Protein AF-A0A6P0IZU7-F1 (afdb_monomer)

pLDDT: mean 91.47, std 4.47, range [72.62, 96.5]

Foldseek 3Di:
DCVVVVCVVVDPDDDPDDDDPQDAPLCVVVVHNDFHEALDPDPPGDYDPPAHSDPDPRSSQVRVVVVVDDDDPDPDDDPPDDDDDD

Structure (mmCIF, N/CA/C/O backbone):
data_AF-A0A6P0IZU7-F1
#
_entry.id   AF-A0A6P0IZU7-F1
#
loop_
_atom_site.group_PDB
_atom_site.id
_atom_site.type_symbol
_atom_site.label_atom_id
_atom_site.label_alt_id
_atom_site.label_comp_id
_atom_site.label_asym_id
_atom_site.label_entity_id
_atom_site.label_seq_id
_atom_site.pdbx_PDB_ins_code
_atom_site.Cartn_x
_atom_site.Cartn_y
_atom_site.Cartn_z
_atom_site.occupancy
_atom_site.B_iso_or_equiv
_atom_site.auth_seq_id
_atom_site.auth_comp_id
_atom_site.auth_asym_id
_atom_site.auth_atom_id
_atom_site.pdbx_PDB_model_num
ATOM 1 N N . LEU A 1 1 ? 13.628 13.500 -11.577 1.00 82.00 1 LEU A N 1
ATOM 2 C CA . LEU A 1 1 ? 13.697 12.353 -10.640 1.00 82.00 1 LEU A CA 1
ATOM 3 C C . LEU A 1 1 ? 15.091 12.237 -10.039 1.00 82.00 1 LEU A C 1
ATOM 5 O O . LEU A 1 1 ? 15.215 12.339 -8.828 1.00 82.00 1 LEU A O 1
ATOM 9 N N . GLU A 1 2 ? 16.127 12.157 -10.869 1.00 91.00 2 GLU A N 1
ATOM 10 C CA . GLU A 1 2 ? 17.532 12.029 -10.444 1.00 91.00 2 GLU A CA 1
ATOM 11 C C . GLU A 1 2 ? 18.037 13.155 -9.530 1.00 91.00 2 GLU A C 1
ATOM 13 O O . GLU A 1 2 ? 18.801 12.887 -8.617 1.00 91.00 2 GLU A O 1
ATOM 18 N N . LEU A 1 3 ? 17.538 14.391 -9.661 1.00 91.19 3 LEU A N 1
ATOM 19 C CA . LEU A 1 3 ? 17.865 15.463 -8.704 1.00 91.19 3 LEU A CA 1
ATOM 20 C C . LEU A 1 3 ? 17.427 15.150 -7.259 1.00 91.19 3 LEU A C 1
ATOM 22 O O . LEU A 1 3 ? 18.081 15.579 -6.317 1.00 91.19 3 LEU A O 1
ATOM 26 N N . ARG A 1 4 ? 16.317 14.418 -7.077 1.00 89.19 4 ARG A N 1
ATOM 27 C CA . ARG A 1 4 ? 15.800 14.012 -5.754 1.00 89.19 4 ARG A CA 1
ATOM 28 C C . ARG A 1 4 ? 16.330 12.650 -5.312 1.00 89.19 4 ARG A C 1
ATOM 30 O O . ARG A 1 4 ? 16.401 12.391 -4.118 1.00 89.19 4 ARG A O 1
ATOM 37 N N . PHE A 1 5 ? 16.702 11.799 -6.266 1.00 90.00 5 PHE A N 1
ATOM 38 C CA . PHE A 1 5 ? 17.232 10.458 -6.031 1.00 90.00 5 PHE A CA 1
ATOM 39 C C . PHE A 1 5 ? 18.487 10.249 -6.895 1.00 90.00 5 PHE A C 1
ATOM 41 O O . PHE A 1 5 ? 18.407 9.599 -7.940 1.00 90.00 5 PHE A O 1
ATOM 48 N N . PRO A 1 6 ? 19.650 10.796 -6.491 1.00 92.50 6 PRO A N 1
ATOM 49 C CA . PRO A 1 6 ? 20.849 10.853 -7.340 1.00 92.50 6 PRO A CA 1
ATOM 50 C C . PRO A 1 6 ? 21.352 9.490 -7.817 1.00 92.50 6 PRO A C 1
ATOM 52 O O . PRO A 1 6 ? 21.883 9.363 -8.917 1.00 92.50 6 PRO A O 1
ATOM 55 N N . ASN A 1 7 ? 21.128 8.443 -7.021 1.00 93.50 7 ASN A N 1
ATOM 56 C CA . ASN A 1 7 ? 21.532 7.087 -7.375 1.00 93.50 7 ASN A CA 1
ATOM 57 C C . ASN A 1 7 ? 20.693 6.470 -8.507 1.00 93.50 7 ASN A C 1
ATOM 59 O O . ASN A 1 7 ? 21.149 5.493 -9.095 1.00 93.50 7 ASN A O 1
ATOM 63 N N . LEU A 1 8 ? 19.529 7.036 -8.867 1.00 91.31 8 LEU A N 1
ATOM 64 C CA . LEU A 1 8 ? 18.743 6.564 -10.018 1.00 91.31 8 LEU A CA 1
ATOM 65 C C . LEU A 1 8 ? 19.513 6.690 -11.333 1.00 91.31 8 LEU A C 1
ATOM 67 O O . LEU A 1 8 ? 19.409 5.806 -12.172 1.00 91.31 8 LEU A O 1
ATOM 71 N N . ALA A 1 9 ? 20.351 7.720 -11.490 1.00 91.00 9 ALA A N 1
ATOM 72 C CA . ALA A 1 9 ? 21.161 7.901 -12.698 1.00 91.00 9 ALA A CA 1
ATOM 73 C C . ALA A 1 9 ? 22.167 6.753 -12.927 1.00 91.00 9 ALA A C 1
ATOM 75 O O . ALA A 1 9 ? 22.733 6.618 -14.008 1.00 91.00 9 ALA A O 1
ATOM 76 N N . ARG A 1 10 ? 22.419 5.932 -11.898 1.00 94.88 10 ARG A N 1
ATOM 77 C CA . ARG A 1 10 ? 23.328 4.778 -11.946 1.00 94.88 10 ARG A CA 1
ATOM 78 C C . ARG A 1 10 ? 22.603 3.459 -12.222 1.00 94.88 10 ARG A C 1
ATOM 80 O O . ARG A 1 10 ? 23.255 2.418 -12.257 1.00 94.88 10 ARG A O 1
ATOM 87 N N . THR A 1 11 ? 21.280 3.477 -12.363 1.00 92.31 11 THR A N 1
ATOM 88 C CA . THR A 1 11 ? 20.463 2.290 -12.634 1.00 92.31 11 THR A CA 1
ATOM 89 C C . THR A 1 11 ? 19.900 2.340 -14.056 1.00 92.31 11 THR A C 1
ATOM 91 O O . THR A 1 11 ? 20.018 3.345 -14.750 1.00 92.31 11 THR A O 1
ATOM 94 N N . GLN A 1 12 ? 19.280 1.247 -14.508 1.00 92.12 12 GLN A N 1
ATOM 95 C CA . GLN A 1 12 ? 18.575 1.179 -15.797 1.00 92.12 12 GLN A CA 1
ATOM 96 C C . GLN A 1 12 ? 17.068 1.433 -15.624 1.00 92.12 12 GLN A C 1
ATOM 98 O O . GLN A 1 12 ? 16.238 0.747 -16.220 1.00 92.12 12 GLN A O 1
ATOM 103 N N . TYR A 1 13 ? 16.690 2.365 -14.742 1.00 91.50 13 TYR A N 1
ATOM 104 C CA . TYR A 1 13 ? 15.276 2.643 -14.510 1.00 91.50 13 TYR A CA 1
ATOM 105 C C . TYR A 1 13 ? 14.613 3.206 -15.772 1.00 91.50 13 TYR A C 1
ATOM 107 O O . TYR A 1 13 ? 15.227 3.913 -16.568 1.00 91.50 13 TYR A O 1
ATOM 115 N N . THR A 1 14 ? 13.331 2.900 -15.942 1.00 92.75 14 THR A N 1
ATOM 116 C CA . THR A 1 14 ? 12.503 3.458 -17.012 1.00 92.75 14 THR A CA 1
ATOM 117 C C . THR A 1 14 ? 11.225 3.998 -16.396 1.00 92.75 14 THR A C 1
ATOM 119 O O . THR A 1 14 ? 10.630 3.366 -15.524 1.00 92.75 14 THR A O 1
ATOM 122 N N . VAL A 1 15 ? 10.801 5.181 -16.836 1.00 90.44 15 VAL A N 1
ATOM 123 C CA . VAL A 1 15 ? 9.507 5.744 -16.445 1.00 90.44 15 VAL A CA 1
ATOM 124 C C . VAL A 1 15 ? 8.417 5.004 -17.215 1.00 90.44 15 VAL A C 1
ATOM 126 O O . VAL A 1 15 ? 8.353 5.097 -18.437 1.00 90.44 15 VAL A O 1
ATOM 129 N N . THR A 1 16 ? 7.568 4.265 -16.507 1.00 90.31 16 THR A N 1
ATOM 130 C CA . THR A 1 16 ? 6.484 3.469 -17.106 1.00 90.31 16 THR A CA 1
ATOM 131 C C . THR A 1 16 ? 5.163 4.227 -17.210 1.00 90.31 16 THR A C 1
ATOM 133 O O . THR A 1 16 ? 4.291 3.832 -17.979 1.00 90.31 16 THR A O 1
ATOM 136 N N . SER A 1 17 ? 5.007 5.329 -16.473 1.00 86.69 17 SER A N 1
ATOM 137 C CA . SER A 1 17 ? 3.810 6.168 -16.502 1.00 86.69 17 SER A CA 1
ATOM 138 C C . SER A 1 17 ? 4.136 7.630 -16.174 1.00 86.69 17 SER A C 1
ATOM 140 O O . SER A 1 17 ? 5.088 7.907 -15.436 1.00 86.69 17 SER A O 1
ATOM 142 N N . PRO A 1 18 ? 3.350 8.596 -16.680 1.00 87.12 18 PRO A N 1
ATOM 143 C CA . PRO A 1 18 ? 3.464 9.984 -16.252 1.00 87.12 18 PRO A CA 1
ATOM 144 C C . PRO A 1 18 ? 3.099 10.137 -14.767 1.00 87.12 18 PRO A C 1
ATOM 146 O O . PRO A 1 18 ? 2.347 9.344 -14.200 1.00 87.12 18 PRO A O 1
ATOM 149 N N . LYS A 1 19 ? 3.612 11.197 -14.134 1.00 83.81 19 LYS A N 1
ATOM 150 C CA . LYS A 1 19 ? 3.185 11.600 -12.788 1.00 83.81 19 LYS A CA 1
ATOM 151 C C . LYS A 1 19 ? 1.713 12.024 -12.839 1.00 83.81 19 LYS A C 1
ATOM 153 O O . LYS A 1 19 ? 1.379 12.922 -13.605 1.00 83.81 19 LYS A O 1
ATOM 158 N N . SER A 1 20 ? 0.878 11.444 -11.979 1.00 85.81 20 SER A N 1
ATOM 159 C CA . SER A 1 20 ? -0.527 11.833 -11.801 1.00 85.81 20 SER A CA 1
ATOM 160 C C . SER A 1 20 ? -0.795 12.269 -10.358 1.00 85.81 20 SER A C 1
ATOM 162 O O . SER A 1 20 ? -0.112 11.815 -9.441 1.00 85.81 20 SER A O 1
ATOM 164 N N . GLN A 1 21 ? -1.771 13.162 -10.170 1.00 84.31 21 GLN A N 1
ATOM 165 C CA . GLN A 1 21 ? -2.339 13.484 -8.853 1.00 84.31 21 GLN A CA 1
ATOM 166 C C . GLN A 1 21 ? -3.442 12.502 -8.438 1.00 84.31 21 GLN A C 1
ATOM 168 O O . G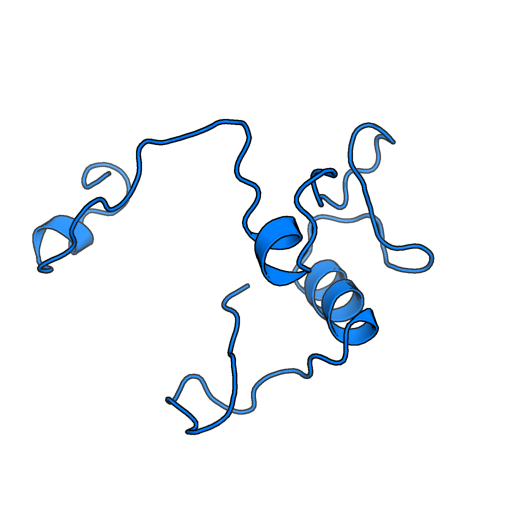LN A 1 21 ? -3.884 12.544 -7.302 1.00 84.31 21 GLN A O 1
ATOM 173 N N . GLU A 1 22 ? -3.867 11.618 -9.339 1.00 83.94 22 GLU A N 1
ATOM 174 C CA . GLU A 1 22 ? -4.914 10.617 -9.097 1.00 83.94 22 GLU A CA 1
ATOM 175 C C . GLU A 1 22 ? -4.332 9.295 -8.568 1.00 83.94 22 GLU A C 1
ATOM 177 O O . GLU A 1 22 ? -5.064 8.416 -8.128 1.00 83.94 22 GLU A O 1
ATOM 182 N N . TYR A 1 23 ? -3.004 9.135 -8.605 1.00 87.00 23 TYR A N 1
ATOM 183 C CA . TYR A 1 23 ? -2.334 7.915 -8.164 1.00 87.00 23 TYR A CA 1
ATOM 184 C C . TYR A 1 23 ? -1.950 7.986 -6.682 1.00 87.00 23 TYR A C 1
ATOM 186 O O . TYR A 1 23 ? -1.058 8.746 -6.297 1.00 87.00 23 TYR A O 1
ATOM 194 N N . ASN A 1 24 ? -2.567 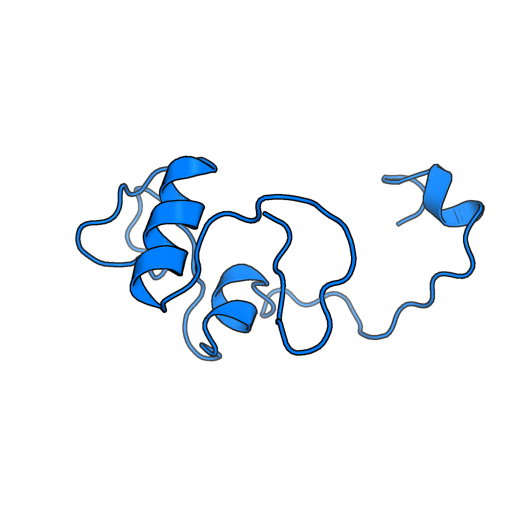7.121 -5.879 1.00 91.38 24 ASN A N 1
ATOM 195 C CA . ASN A 1 24 ? -2.202 6.850 -4.493 1.00 91.38 24 ASN A CA 1
ATOM 196 C C . ASN A 1 24 ? -1.726 5.395 -4.389 1.00 91.38 24 ASN A C 1
ATOM 198 O O . ASN A 1 24 ? -2.509 4.465 -4.581 1.00 91.38 24 ASN A O 1
ATOM 202 N N . CYS A 1 25 ? -0.436 5.189 -4.106 1.00 89.50 25 CYS A N 1
ATOM 203 C CA . CYS A 1 25 ? 0.134 3.842 -4.008 1.00 89.50 25 CYS A CA 1
ATOM 204 C C . CYS A 1 25 ? -0.535 3.010 -2.910 1.00 89.50 25 CYS A C 1
ATOM 206 O O . CYS A 1 25 ? -0.656 1.796 -3.067 1.00 89.50 25 CYS A O 1
ATOM 208 N N . PHE A 1 26 ? -1.008 3.654 -1.838 1.00 93.38 26 PHE A N 1
ATOM 209 C CA . PHE A 1 26 ? -1.620 2.935 -0.735 1.00 93.38 26 PHE A CA 1
ATOM 210 C C . PHE A 1 26 ? -2.982 2.330 -1.112 1.00 93.38 26 PHE A C 1
ATOM 212 O O . PHE A 1 26 ? -3.212 1.135 -0.910 1.00 93.38 26 PHE A O 1
ATOM 219 N N . ALA A 1 27 ? -3.833 3.131 -1.753 1.00 94.31 27 ALA A N 1
ATOM 220 C CA . ALA A 1 27 ? -5.115 2.730 -2.320 1.00 94.31 27 ALA A CA 1
ATOM 221 C C . ALA A 1 27 ? -4.931 1.674 -3.413 1.00 94.31 27 ALA A C 1
ATOM 223 O O . ALA A 1 27 ? -5.636 0.669 -3.429 1.00 94.31 27 ALA A O 1
ATOM 224 N N . TRP A 1 28 ? -3.920 1.847 -4.272 1.00 91.75 28 TRP A N 1
ATOM 225 C CA . TRP A 1 28 ? -3.625 0.894 -5.340 1.00 91.75 28 TRP A CA 1
ATOM 226 C C . TRP A 1 28 ? -3.350 -0.515 -4.806 1.00 91.75 28 TRP A C 1
ATOM 228 O O . TRP A 1 28 ? -3.935 -1.481 -5.292 1.00 91.75 28 TRP A O 1
ATOM 238 N N . VAL A 1 29 ? -2.505 -0.637 -3.777 1.00 92.25 29 VAL A N 1
ATOM 239 C CA . VAL A 1 29 ? -2.223 -1.919 -3.107 1.00 92.25 29 VAL A CA 1
ATOM 240 C C . VAL A 1 29 ? -3.472 -2.489 -2.432 1.00 92.25 29 VAL A C 1
ATOM 242 O O . VAL A 1 29 ? -3.667 -3.703 -2.419 1.00 92.25 29 VAL A O 1
ATOM 245 N N . ALA A 1 30 ? -4.338 -1.623 -1.903 1.00 92.94 30 ALA A N 1
ATOM 246 C CA . ALA A 1 30 ? -5.621 -2.022 -1.337 1.00 92.94 30 ALA A CA 1
ATOM 247 C C . ALA A 1 30 ? -6.668 -2.431 -2.394 1.00 92.94 30 ALA A C 1
ATOM 249 O O . ALA A 1 30 ? -7.774 -2.834 -2.037 1.00 92.94 30 ALA A O 1
ATOM 250 N N . GLY A 1 31 ? -6.343 -2.330 -3.688 1.00 92.88 31 GLY A N 1
ATOM 251 C CA . GLY A 1 31 ? -7.280 -2.584 -4.782 1.00 92.88 31 GLY A CA 1
ATOM 252 C C . GLY A 1 31 ? -8.357 -1.506 -4.929 1.00 92.88 31 GLY A C 1
ATOM 253 O O . GLY A 1 31 ? -9.337 -1.714 -5.644 1.00 92.88 31 GLY A O 1
ATOM 254 N N . ASP A 1 32 ? -8.183 -0.359 -4.277 1.00 93.94 32 ASP A N 1
ATOM 255 C CA . ASP A 1 32 ? -9.112 0.760 -4.298 1.00 93.94 32 ASP A CA 1
ATOM 256 C C . ASP A 1 32 ? -8.690 1.777 -5.361 1.00 93.94 32 ASP A C 1
ATOM 258 O O . ASP A 1 32 ? -7.582 2.315 -5.341 1.00 93.94 32 ASP A O 1
ATOM 262 N N . ARG A 1 33 ? -9.578 2.016 -6.327 1.00 90.75 33 ARG A N 1
ATOM 263 C CA . ARG A 1 33 ? -9.356 2.964 -7.430 1.00 90.75 33 ARG A CA 1
ATOM 264 C C . ARG A 1 33 ? -10.183 4.236 -7.296 1.00 90.75 33 ARG A C 1
ATOM 266 O O . ARG A 1 33 ? -10.041 5.126 -8.127 1.00 90.75 33 ARG A O 1
ATOM 273 N N . GLU A 1 34 ? -11.063 4.302 -6.303 1.00 91.31 34 GLU A N 1
ATOM 274 C CA . GLU A 1 34 ? -12.039 5.384 -6.164 1.00 91.31 34 GLU A CA 1
ATOM 275 C C . GLU A 1 34 ? -11.668 6.336 -5.034 1.00 91.31 34 GLU A C 1
ATOM 277 O O . GLU A 1 34 ? -11.961 7.529 -5.104 1.00 91.31 34 GLU A O 1
ATOM 282 N N . ARG A 1 35 ? -11.022 5.818 -3.987 1.00 92.31 35 ARG A N 1
ATOM 283 C CA . ARG A 1 35 ? -10.730 6.582 -2.779 1.00 92.31 35 ARG A CA 1
ATOM 284 C C . ARG A 1 35 ? -9.234 6.752 -2.592 1.00 92.31 35 ARG A C 1
ATOM 286 O O . ARG A 1 35 ? -8.453 5.819 -2.741 1.00 92.31 35 ARG A O 1
ATOM 293 N N . TRP A 1 36 ? -8.843 7.956 -2.201 1.00 92.62 36 TRP A N 1
ATOM 294 C CA . TRP A 1 36 ? -7.477 8.250 -1.795 1.00 92.62 36 TRP A CA 1
ATOM 295 C C . TRP A 1 36 ? -7.253 7.760 -0.364 1.00 92.62 36 TRP A C 1
ATOM 297 O O . TRP A 1 36 ? -7.939 8.226 0.543 1.00 92.62 36 TRP A O 1
ATOM 307 N N . TRP A 1 37 ? -6.320 6.829 -0.158 1.00 94.69 37 TRP A N 1
ATOM 308 C CA . TRP A 1 37 ? -6.008 6.304 1.171 1.00 94.69 37 TRP A CA 1
ATOM 309 C C . TRP A 1 37 ? -4.931 7.163 1.828 1.00 94.69 37 TRP A C 1
ATOM 311 O O . TRP A 1 37 ? -3.788 7.200 1.359 1.00 94.69 37 TRP A O 1
ATOM 321 N N . GLN A 1 38 ? -5.293 7.849 2.912 1.00 93.69 38 GLN A N 1
ATOM 322 C CA . GLN A 1 38 ? -4.344 8.616 3.718 1.00 93.69 38 GLN A CA 1
ATOM 323 C C . GLN A 1 38 ? -4.873 8.811 5.149 1.00 93.69 38 GLN A C 1
ATOM 325 O O . GLN A 1 38 ? -6.026 9.211 5.316 1.00 93.69 38 GLN A O 1
ATOM 330 N N . PRO A 1 39 ? -4.055 8.565 6.187 1.00 92.50 39 PRO A N 1
ATOM 331 C CA . PRO A 1 39 ? -4.446 8.732 7.582 1.00 92.50 39 PRO A CA 1
ATOM 332 C C . PRO A 1 39 ? -4.323 10.196 8.015 1.00 92.50 39 PRO A C 1
ATOM 334 O O . PRO A 1 39 ? -3.539 10.534 8.903 1.00 92.50 39 PRO A O 1
ATOM 337 N N . THR A 1 40 ? -5.068 11.088 7.366 1.00 85.12 40 THR A N 1
ATOM 338 C CA . THR A 1 40 ? -5.115 12.495 7.766 1.00 85.12 40 THR A CA 1
ATOM 339 C C . THR A 1 40 ? -6.134 12.702 8.887 1.00 85.12 40 THR A C 1
ATOM 341 O O . THR A 1 40 ? -7.207 12.094 8.857 1.00 85.12 40 THR A O 1
ATOM 344 N N . PRO A 1 41 ? -5.858 13.589 9.861 1.00 75.94 41 PRO A N 1
ATOM 345 C CA . PRO A 1 41 ? -6.851 13.991 10.860 1.00 75.94 41 PRO A CA 1
ATOM 346 C C . PRO A 1 41 ? -8.098 14.633 10.238 1.00 75.94 41 PRO A C 1
ATOM 348 O O . PRO A 1 41 ? -9.179 14.590 10.818 1.00 75.94 41 PRO A O 1
ATOM 351 N N . GLU A 1 42 ? -7.941 15.239 9.062 1.00 75.94 42 GLU A N 1
ATOM 352 C CA . GLU A 1 42 ? -9.026 15.804 8.267 1.00 75.94 42 GLU A CA 1
ATOM 353 C C . GLU A 1 42 ? -9.744 14.702 7.475 1.00 75.94 42 GLU A C 1
ATOM 355 O O . GLU A 1 42 ? -9.097 13.887 6.817 1.00 75.94 42 GLU A O 1
ATOM 360 N N . ASP A 1 43 ? -11.079 14.722 7.461 1.00 72.62 43 ASP A N 1
ATOM 361 C CA . ASP A 1 43 ? -11.927 13.738 6.760 1.00 72.62 43 ASP A CA 1
ATOM 362 C C . ASP A 1 43 ? -11.973 13.940 5.225 1.00 72.62 43 A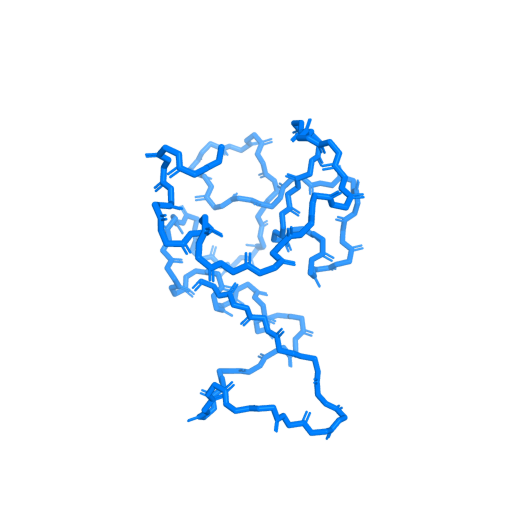SP A C 1
ATOM 364 O O . ASP A 1 43 ? -12.980 13.673 4.572 1.00 72.62 43 ASP A O 1
ATOM 368 N N . GLN A 1 44 ? -10.892 14.447 4.628 1.00 84.62 44 GLN A N 1
ATOM 369 C CA . GLN A 1 44 ? -10.789 14.666 3.179 1.00 84.62 44 GLN A CA 1
ATOM 370 C C . GLN A 1 44 ? -10.446 13.382 2.415 1.00 84.62 44 GLN A C 1
ATOM 372 O O . GLN A 1 44 ? -10.813 13.239 1.248 1.00 84.62 44 GLN A O 1
ATOM 377 N N . PHE A 1 45 ? -9.750 12.451 3.068 1.00 91.94 45 PHE A N 1
ATOM 378 C CA . PHE A 1 45 ? -9.278 11.210 2.471 1.00 91.94 45 PHE A CA 1
ATOM 379 C C . PHE A 1 45 ? -9.851 9.999 3.190 1.00 91.94 45 PHE A C 1
ATOM 381 O O . PHE A 1 45 ? -10.236 10.054 4.359 1.00 91.94 45 PHE A O 1
ATOM 388 N N . TYR A 1 46 ? -9.934 8.889 2.465 1.00 94.19 46 TYR A N 1
ATOM 389 C CA . TYR A 1 46 ? -10.398 7.648 3.047 1.00 94.19 46 TYR A CA 1
ATOM 390 C C . TYR A 1 46 ? -9.352 7.104 4.014 1.00 94.19 46 TYR A C 1
ATOM 392 O O . TYR A 1 46 ? -8.155 7.052 3.714 1.00 94.19 46 TYR A O 1
ATOM 400 N N . TRP A 1 47 ? -9.842 6.629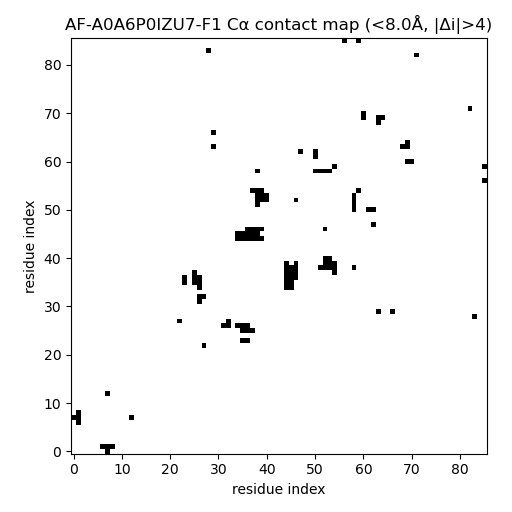 5.153 1.00 94.94 47 TRP A N 1
ATOM 401 C CA . TRP A 1 47 ? -9.052 5.852 6.081 1.00 94.94 47 TRP A CA 1
ATOM 402 C C . TRP A 1 47 ? -9.867 4.710 6.672 1.00 94.94 47 TRP A C 1
ATOM 404 O O . TRP A 1 47 ? -11.092 4.793 6.788 1.00 94.94 47 TRP A O 1
ATOM 414 N N . VAL A 1 48 ? -9.168 3.637 7.032 1.00 94.56 48 VAL A N 1
ATOM 415 C CA . VAL A 1 48 ? -9.771 2.421 7.573 1.00 94.56 48 VAL A CA 1
ATOM 416 C C . VAL A 1 48 ? -10.329 2.700 8.970 1.00 94.56 48 VAL A C 1
ATOM 418 O O . VAL A 1 48 ? -9.668 3.310 9.814 1.00 94.56 48 VAL A O 1
ATOM 421 N N . GLU A 1 49 ? -11.560 2.254 9.217 1.00 92.06 49 GLU A N 1
ATOM 422 C CA . GLU A 1 49 ? -12.198 2.385 10.526 1.00 92.06 49 GLU A CA 1
ATOM 423 C C . GLU A 1 49 ? -11.411 1.603 11.590 1.00 92.06 49 GLU A C 1
ATOM 425 O O . GLU A 1 49 ? -10.830 0.555 11.309 1.00 92.06 49 GLU A O 1
ATOM 430 N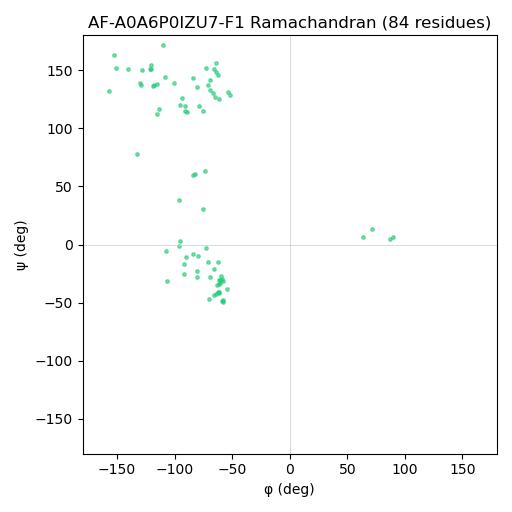 N . CYS A 1 50 ? -11.377 2.122 12.819 1.00 91.19 50 CYS A N 1
ATOM 431 C CA . CYS A 1 50 ? -10.643 1.543 13.951 1.00 91.19 50 CYS A CA 1
ATOM 432 C C . CYS A 1 50 ? -9.108 1.485 13.799 1.00 91.19 50 CYS A C 1
ATOM 434 O O . CYS A 1 50 ? -8.444 0.956 14.688 1.00 91.19 50 CYS A O 1
ATOM 436 N N . VAL A 1 51 ? -8.529 2.060 12.739 1.00 95.19 51 VAL A N 1
ATOM 437 C CA . VAL A 1 51 ? -7.075 2.230 12.585 1.00 95.19 51 VAL A CA 1
ATOM 438 C C . VAL A 1 51 ? -6.688 3.670 12.947 1.00 95.19 51 VAL A C 1
ATOM 440 O O . VAL A 1 51 ? -7.403 4.597 12.556 1.00 95.19 51 VAL A O 1
ATOM 443 N N . PRO A 1 52 ? -5.567 3.908 13.664 1.00 93.56 52 PRO A N 1
ATOM 444 C CA . PRO A 1 52 ? -5.120 5.263 13.985 1.00 93.56 52 PRO A CA 1
ATOM 445 C C . PRO A 1 52 ? -5.033 6.159 12.742 1.00 93.56 52 PRO A C 1
ATOM 447 O O . PRO A 1 52 ? -4.410 5.782 11.749 1.00 93.56 52 PRO A O 1
ATOM 450 N N . LYS A 1 53 ? -5.650 7.347 12.795 1.00 93.38 53 LYS A N 1
ATOM 451 C CA . LYS A 1 53 ? -5.584 8.377 11.741 1.00 93.38 53 LYS A CA 1
ATOM 452 C C . LYS A 1 53 ? -4.318 9.227 11.902 1.00 93.38 53 LYS A C 1
ATOM 454 O O . LYS A 1 53 ? -4.384 10.429 12.146 1.00 93.38 53 LYS A O 1
ATOM 459 N N . GLU A 1 54 ? -3.165 8.571 11.840 1.00 92.00 54 GLU A N 1
ATOM 460 C CA . GLU A 1 54 ? -1.852 9.209 11.927 1.00 92.00 54 GLU A CA 1
ATOM 461 C C . GLU A 1 54 ? -0.956 8.734 10.780 1.00 92.00 54 GLU A C 1
ATOM 463 O O . GLU A 1 54 ? -0.913 7.540 10.486 1.00 92.00 54 GLU A O 1
ATOM 468 N N . GLU A 1 55 ? -0.187 9.636 10.163 1.00 91.44 55 GLU A N 1
ATOM 469 C CA . GLU A 1 55 ? 0.787 9.311 9.106 1.00 91.44 55 GLU A CA 1
ATOM 470 C C . GLU A 1 55 ? 2.036 8.615 9.663 1.00 91.44 55 GLU A C 1
ATOM 472 O O . GLU A 1 55 ? 3.158 9.115 9.602 1.00 91.44 55 GLU A O 1
ATOM 477 N N . THR A 1 56 ? 1.833 7.427 10.228 1.00 93.50 56 THR A N 1
ATOM 478 C CA . THR A 1 56 ? 2.877 6.592 10.816 1.00 93.50 56 THR A CA 1
ATOM 479 C C . THR A 1 56 ? 2.924 5.234 10.133 1.00 93.50 56 THR A C 1
ATOM 481 O O . THR A 1 56 ? 1.907 4.695 9.697 1.00 93.50 56 THR A O 1
ATOM 484 N N . LEU A 1 57 ? 4.112 4.625 10.106 1.00 94.00 57 LEU A N 1
ATOM 485 C CA . LEU A 1 57 ? 4.292 3.268 9.587 1.00 94.00 57 LEU A CA 1
ATOM 486 C C . LEU A 1 57 ? 3.358 2.258 10.282 1.00 94.00 57 LEU A C 1
ATOM 488 O O . LEU A 1 57 ? 2.793 1.386 9.630 1.00 94.00 57 LEU A O 1
ATOM 492 N N . SER A 1 58 ? 3.146 2.409 11.593 1.00 95.62 58 SER A N 1
ATOM 493 C CA . SER A 1 58 ? 2.248 1.548 12.374 1.00 95.62 58 SER A CA 1
ATOM 494 C C . SER A 1 58 ? 0.796 1.615 11.890 1.00 95.62 58 SER A C 1
ATOM 496 O O . SER A 1 58 ? 0.136 0.580 11.800 1.00 95.62 58 SER A O 1
ATOM 498 N N . ALA A 1 59 ? 0.300 2.807 11.545 1.00 95.50 59 ALA A N 1
ATOM 499 C CA . ALA A 1 59 ? -1.055 2.980 11.030 1.00 95.50 59 ALA A CA 1
ATOM 500 C C . ALA A 1 59 ? -1.228 2.300 9.663 1.00 95.50 59 ALA A C 1
ATOM 502 O O . ALA A 1 59 ? -2.198 1.573 9.461 1.00 95.50 59 ALA A O 1
ATOM 503 N N . TYR A 1 60 ? -0.259 2.452 8.754 1.00 95.50 60 TYR A N 1
ATOM 504 C CA . TYR A 1 60 ? -0.287 1.756 7.463 1.00 95.50 60 TYR A CA 1
ATOM 505 C C . TYR A 1 60 ? -0.205 0.233 7.619 1.00 95.50 60 TYR A C 1
ATOM 507 O O . TYR A 1 60 ? -0.968 -0.481 6.972 1.00 95.50 60 TYR A O 1
ATOM 515 N N . ILE A 1 61 ? 0.655 -0.279 8.508 1.00 95.81 61 ILE A N 1
ATOM 516 C CA . ILE A 1 61 ? 0.723 -1.720 8.805 1.00 95.81 61 ILE A CA 1
ATOM 517 C C . ILE A 1 61 ? -0.640 -2.230 9.284 1.00 95.81 61 ILE A C 1
ATOM 519 O O . ILE A 1 61 ? -1.138 -3.218 8.747 1.00 95.81 61 ILE A O 1
ATOM 523 N N . GLN A 1 62 ? -1.264 -1.546 10.246 1.00 96.50 62 GLN A N 1
ATOM 524 C CA . GLN A 1 62 ? -2.581 -1.925 10.766 1.00 96.50 62 GLN A CA 1
ATOM 525 C C . GLN A 1 62 ? -3.667 -1.871 9.685 1.00 96.50 62 GLN A C 1
ATOM 527 O O . GLN A 1 62 ? -4.476 -2.792 9.595 1.00 96.50 62 GLN A O 1
ATOM 532 N N . ALA A 1 63 ? -3.654 -0.853 8.819 1.00 96.31 63 ALA A N 1
ATOM 533 C CA . ALA A 1 63 ? -4.573 -0.763 7.687 1.00 96.31 63 ALA A CA 1
ATOM 534 C C . ALA A 1 63 ? -4.431 -1.975 6.751 1.00 96.31 63 ALA A C 1
ATOM 536 O O . ALA A 1 63 ? -5.423 -2.633 6.441 1.00 96.31 63 ALA A O 1
ATOM 537 N N . TYR A 1 64 ? -3.208 -2.345 6.362 1.00 96.50 64 TYR A N 1
ATOM 538 C CA . TYR A 1 64 ? -2.980 -3.506 5.495 1.00 96.50 64 TYR A CA 1
ATOM 539 C C . TYR A 1 64 ? -3.259 -4.849 6.169 1.00 96.50 64 TYR A C 1
ATOM 541 O O . TYR A 1 64 ? -3.679 -5.792 5.498 1.00 96.50 64 TYR A O 1
ATOM 549 N N . GLN A 1 65 ? -3.112 -4.946 7.490 1.00 96.12 65 GLN A N 1
ATOM 550 C CA . GLN A 1 65 ? -3.531 -6.133 8.239 1.00 96.12 65 GLN A CA 1
ATOM 551 C C . GLN A 1 65 ? -5.038 -6.388 8.122 1.00 96.12 65 GLN A C 1
ATOM 553 O O . GLN A 1 65 ? -5.447 -7.548 8.079 1.00 96.12 65 GLN A O 1
ATOM 558 N N . THR A 1 66 ? -5.864 -5.343 7.973 1.00 95.44 66 THR A N 1
ATOM 559 C CA . THR A 1 66 ? -7.310 -5.514 7.714 1.00 95.44 66 THR A CA 1
ATOM 560 C C . THR A 1 66 ? -7.605 -6.158 6.355 1.00 95.44 66 THR A C 1
ATOM 562 O O . THR A 1 66 ? -8.660 -6.760 6.172 1.00 95.44 66 THR A O 1
ATOM 565 N N . LEU A 1 67 ? -6.647 -6.088 5.425 1.0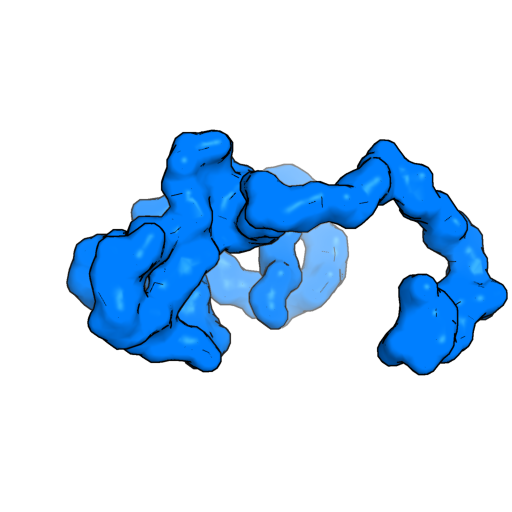0 94.62 67 LEU A N 1
ATOM 566 C CA . LEU A 1 67 ? -6.696 -6.713 4.103 1.00 94.62 67 LEU A CA 1
ATOM 567 C C . LEU A 1 67 ? -6.003 -8.088 4.069 1.00 94.62 67 LEU A C 1
ATOM 569 O O . LEU A 1 67 ? -5.913 -8.702 3.009 1.00 94.62 67 LEU A O 1
ATOM 573 N N . GLY A 1 68 ? -5.509 -8.577 5.212 1.00 95.06 68 GLY A N 1
ATOM 574 C CA . GLY A 1 68 ? -4.856 -9.883 5.334 1.00 95.06 68 GLY A CA 1
ATOM 575 C C . GLY A 1 68 ? -3.341 -9.880 5.108 1.00 95.06 68 GLY A C 1
ATOM 576 O O . GLY A 1 68 ? -2.736 -10.951 5.114 1.00 95.06 68 GLY A O 1
ATOM 577 N N . TYR A 1 69 ? -2.706 -8.714 4.945 1.00 95.44 69 TYR A N 1
ATOM 578 C CA . TYR A 1 69 ? -1.244 -8.635 4.903 1.00 95.44 69 TYR A CA 1
ATOM 579 C C . TYR A 1 69 ? -0.635 -8.855 6.288 1.00 95.44 69 TYR A C 1
ATOM 581 O O . TYR A 1 69 ? -1.205 -8.502 7.321 1.00 95.44 69 TYR A O 1
ATOM 589 N N . THR A 1 70 ? 0.587 -9.374 6.306 1.00 95.62 70 THR A N 1
ATOM 590 C CA . THR A 1 70 ? 1.371 -9.566 7.528 1.00 95.62 70 THR A CA 1
ATOM 591 C C . THR A 1 70 ? 2.759 -8.949 7.376 1.00 95.62 70 THR A C 1
ATOM 593 O O . THR A 1 70 ? 3.288 -8.943 6.261 1.00 95.62 70 THR A O 1
ATOM 596 N N . PRO A 1 71 ? 3.389 -8.465 8.465 1.00 95.12 71 PRO A N 1
ATOM 597 C CA . PRO A 1 71 ? 4.764 -7.980 8.413 1.00 95.12 71 PRO A CA 1
ATOM 598 C C . PRO A 1 71 ? 5.710 -9.024 7.812 1.00 95.12 71 PRO A C 1
ATOM 600 O O . PRO A 1 71 ? 5.700 -10.190 8.210 1.00 95.12 71 PRO A O 1
ATOM 603 N N . CYS A 1 72 ? 6.526 -8.596 6.851 1.00 94.12 72 CYS A N 1
ATOM 604 C CA . CYS A 1 72 ? 7.523 -9.460 6.230 1.00 94.12 72 CYS A CA 1
ATOM 605 C C . CYS A 1 72 ? 8.642 -9.788 7.227 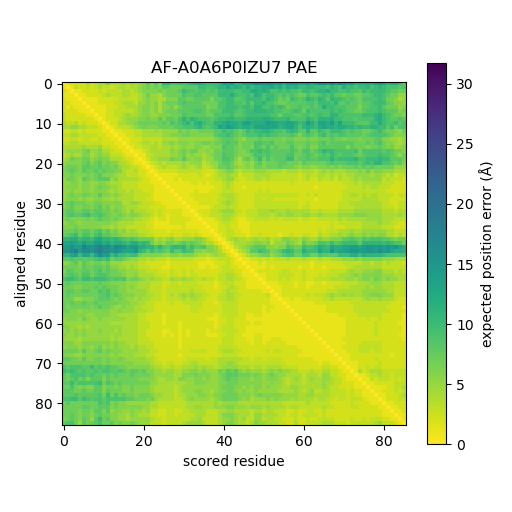1.00 94.12 72 CYS A C 1
ATOM 607 O O . CYS A 1 72 ? 9.086 -8.922 7.979 1.00 94.12 72 CYS A O 1
ATOM 609 N N . GLN A 1 73 ? 9.138 -11.027 7.194 1.00 92.69 73 GLN A N 1
ATOM 610 C CA . GLN A 1 73 ? 10.322 -11.426 7.968 1.00 92.69 73 GLN A CA 1
ATOM 611 C C . GLN A 1 73 ? 11.633 -11.014 7.285 1.00 92.69 73 GLN A C 1
ATOM 613 O O . GLN A 1 73 ? 12.659 -10.893 7.948 1.00 92.69 73 GLN A O 1
ATOM 618 N N . SER A 1 74 ? 11.598 -10.817 5.963 1.00 93.62 74 SER A N 1
ATOM 619 C CA . SER A 1 74 ? 12.730 -10.337 5.171 1.00 93.62 74 SER A CA 1
ATOM 620 C C . SER A 1 74 ? 12.276 -9.589 3.918 1.00 93.62 74 SER A C 1
ATOM 622 O O . SER A 1 74 ? 11.141 -9.731 3.449 1.00 93.62 74 SER A O 1
ATOM 624 N N . GLU A 1 75 ? 13.197 -8.828 3.347 1.00 90.38 75 GLU A N 1
ATOM 625 C CA . GLU A 1 75 ? 13.075 -8.116 2.079 1.00 90.38 75 GLU A CA 1
ATOM 626 C C . GLU A 1 75 ? 13.292 -9.009 0.847 1.00 90.38 75 GLU A C 1
ATOM 628 O O . GLU A 1 75 ? 13.050 -8.573 -0.278 1.00 90.38 75 GLU A O 1
ATOM 633 N N . PHE A 1 76 ? 13.751 -10.252 1.030 1.00 94.06 76 PHE A N 1
ATOM 634 C CA . PHE A 1 76 ? 14.064 -11.141 -0.087 1.00 94.06 76 PHE A CA 1
ATOM 635 C C . PHE A 1 76 ? 12.813 -11.528 -0.878 1.00 94.06 76 PHE A C 1
ATOM 637 O O . PHE A 1 76 ? 11.708 -11.601 -0.340 1.00 94.06 76 PHE A O 1
ATOM 644 N N . LEU A 1 77 ? 12.992 -11.803 -2.170 1.00 91.88 77 LEU A N 1
ATOM 645 C CA . LEU A 1 77 ? 11.918 -12.307 -3.019 1.00 91.88 77 LEU A CA 1
ATOM 646 C C . LEU A 1 77 ? 11.416 -13.655 -2.485 1.00 91.88 77 LEU A C 1
ATOM 648 O O . LEU A 1 77 ? 12.190 -14.601 -2.352 1.00 91.88 77 LEU A O 1
ATOM 652 N N . GLU A 1 78 ? 10.112 -13.741 -2.241 1.00 94.56 78 GLU A N 1
ATOM 653 C CA . GLU A 1 78 ? 9.428 -14.975 -1.861 1.00 94.56 78 GLU A CA 1
ATOM 654 C C . GLU A 1 78 ? 8.472 -15.363 -2.988 1.00 94.56 78 GLU A C 1
ATOM 656 O O . GLU A 1 78 ? 7.558 -14.615 -3.332 1.00 94.56 78 GLU A O 1
ATOM 661 N N . PHE A 1 79 ? 8.707 -16.517 -3.613 1.00 94.00 79 PHE A N 1
ATOM 662 C CA . PHE A 1 79 ? 7.880 -16.955 -4.734 1.00 94.00 79 PHE A CA 1
ATOM 663 C C . PHE A 1 79 ? 6.450 -17.254 -4.265 1.00 94.00 79 PHE A C 1
ATOM 665 O O . PHE A 1 79 ? 6.254 -17.995 -3.304 1.00 94.00 79 PHE A O 1
ATOM 672 N N . GLY A 1 80 ? 5.459 -16.706 -4.972 1.00 94.19 80 GLY A N 1
ATOM 673 C CA . GLY A 1 80 ? 4.040 -16.878 -4.649 1.00 94.19 80 GLY A CA 1
ATOM 674 C C . GLY A 1 80 ? 3.474 -15.864 -3.649 1.00 94.19 80 GLY A C 1
ATOM 675 O O . GLY A 1 80 ? 2.309 -15.991 -3.287 1.00 94.19 80 GLY A O 1
ATOM 676 N N . TYR A 1 81 ? 4.260 -14.868 -3.230 1.00 92.75 81 TYR A N 1
ATOM 677 C CA . TYR A 1 81 ? 3.815 -13.792 -2.344 1.00 92.75 81 TYR A CA 1
ATOM 678 C C . TYR A 1 81 ? 3.929 -12.427 -3.021 1.00 92.75 81 TYR A C 1
ATOM 680 O O . TYR A 1 81 ? 4.961 -12.104 -3.611 1.00 92.75 81 TYR A O 1
ATOM 688 N N . ASP A 1 82 ? 2.902 -11.600 -2.840 1.00 90.56 82 ASP A N 1
ATOM 689 C CA . ASP A 1 82 ? 2.953 -10.178 -3.167 1.00 90.56 82 ASP A CA 1
ATOM 690 C C . ASP A 1 82 ? 3.420 -9.396 -1.936 1.00 90.56 82 ASP A C 1
ATOM 692 O O . ASP A 1 82 ? 2.789 -9.420 -0.877 1.00 90.56 82 ASP A O 1
ATOM 696 N N . LYS A 1 83 ? 4.557 -8.708 -2.071 1.00 92.62 83 LYS A N 1
ATOM 697 C CA . LYS A 1 83 ? 5.141 -7.878 -1.012 1.00 92.62 83 LYS A CA 1
ATOM 698 C C . LYS A 1 83 ? 5.004 -6.401 -1.336 1.00 92.62 83 LYS A C 1
ATOM 700 O O . LYS A 1 83 ? 5.157 -5.985 -2.483 1.00 92.62 83 LYS A O 1
ATOM 705 N N . ILE A 1 84 ? 4.782 -5.611 -0.293 1.00 91.94 84 ILE A N 1
ATOM 706 C CA . ILE A 1 84 ? 4.595 -4.163 -0.376 1.00 91.94 84 ILE A CA 1
ATOM 707 C C . ILE A 1 84 ? 5.694 -3.468 0.427 1.00 91.94 84 ILE A C 1
ATOM 709 O O . ILE A 1 84 ? 6.035 -3.900 1.528 1.00 91.94 84 ILE A O 1
ATOM 713 N N . ALA A 1 85 ? 6.266 -2.409 -0.139 1.00 90.25 85 ALA A N 1
ATOM 714 C CA . ALA A 1 85 ? 7.193 -1.534 0.569 1.00 90.25 85 ALA A CA 1
ATOM 715 C C . ALA A 1 85 ? 6.403 -0.359 1.160 1.00 90.25 85 ALA A C 1
ATOM 717 O O . ALA A 1 85 ? 5.672 0.307 0.423 1.00 90.25 85 ALA A O 1
ATOM 718 N N . LEU A 1 86 ? 6.548 -0.137 2.469 1.00 88.81 86 LEU A N 1
ATOM 719 C CA . LEU A 1 86 ? 5.922 0.951 3.228 1.00 88.81 86 LEU A CA 1
ATOM 720 C C . LEU A 1 86 ? 6.961 1.984 3.660 1.00 88.81 86 LEU A C 1
ATOM 722 O O . LEU A 1 86 ? 8.091 1.564 3.999 1.00 88.81 86 LEU A O 1
#

Sequence (86 aa):
LELRFPNLARTQYTVTSPKSQEYNCFAWVAGDRERWWQPTPEDQFYWVECVPKEETLSAYIQAYQTLGYTPCQSEFLEFGYDKIAL

Mean predicted aligned error: 4.75 Å

Secondary structure (DSSP, 8-state):
-TTTSGGGGGS-----S---SS--HHHHHTT-SSS-B---SSTTSB--TTS--SSSHHHHHHHHHTTT----S-SS--TT------

Solvent-accessible surface area (backbone atoms only — not comparable to full-atom values): 5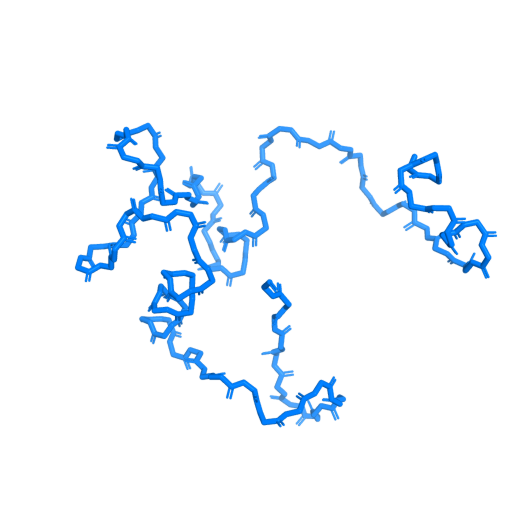883 Å² total; per-residue (Å²): 108,44,92,84,40,64,70,53,75,78,52,90,78,76,86,88,67,81,92,62,94,86,70,43,73,62,13,51,76,69,72,38,88,85,52,53,53,42,38,50,86,56,90,85,42,43,64,61,83,98,41,64,55,43,91,41,72,67,29,53,51,52,47,42,41,77,75,70,52,72,88,73,93,62,91,69,93,53,92,96,60,92,84,82,90,131

Radius of gyration: 15.36 Å; Cα contacts (8 Å, |Δi|>4): 63; chains: 1; bounding box: 36×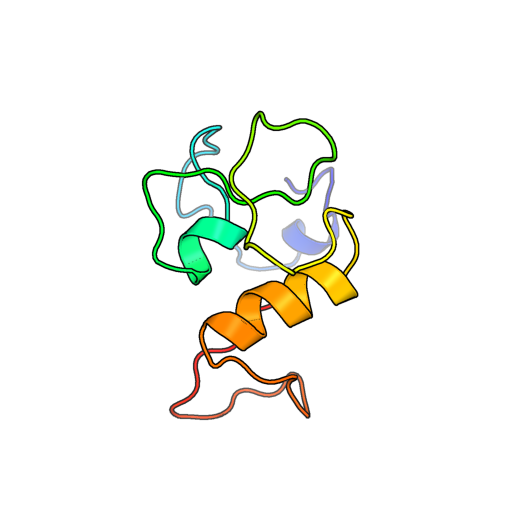33×31 Å